Protein AF-A0A353WY17-F1 (afdb_monomer_lite)

Foldseek 3Di:
DDDDDDDDDPDDPVRVVVVCVVDVVSVLVLLVVLLVCVVVVDDLVVVCVVVVHDSVVSVVSNVCCVVPNSND

Secondary structure (DSSP, 8-state):
-PPPPP--SS--HHHHHHHHHH-HHHHHHHHHHHHHHHHTT--HHHHHHHHTS-HHHHHHHHHHHHHHGGG-

Structure (mmCIF, N/CA/C/O backbone):
data_AF-A0A353WY17-F1
#
_entry.id   AF-A0A353WY17-F1
#
loop_
_atom_site.group_PDB
_atom_site.id
_atom_site.type_symbol
_atom_site.label_atom_id
_atom_site.label_alt_id
_atom_site.label_comp_id
_atom_site.label_asym_id
_atom_site.label_entity_id
_atom_site.label_seq_id
_atom_site.pdbx_PDB_ins_code
_atom_site.Cartn_x
_atom_site.Cartn_y
_atom_site.Cartn_z
_atom_site.occupancy
_atom_site.B_iso_or_equiv
_atom_site.auth_seq_id
_atom_site.auth_comp_id
_atom_site.auth_asym_id
_atom_site.auth_atom_id
_atom_site.pdbx_PDB_model_num
ATOM 1 N N . MET A 1 1 ? -10.261 -28.036 17.221 1.00 53.53 1 MET A N 1
ATOM 2 C CA . MET A 1 1 ? -8.792 -27.892 17.111 1.00 53.53 1 MET A CA 1
ATOM 3 C C . MET A 1 1 ? -8.488 -26.746 16.158 1.00 53.53 1 MET A C 1
ATOM 5 O O . MET A 1 1 ? -8.964 -26.786 15.031 1.00 53.53 1 MET A O 1
ATOM 9 N N . GLY A 1 2 ? -7.792 -25.700 16.611 1.00 75.12 2 GLY A N 1
ATOM 10 C CA . GLY A 1 2 ? -7.458 -24.548 15.764 1.00 75.12 2 GLY A CA 1
ATOM 11 C C . GLY A 1 2 ? -6.424 -24.918 14.699 1.00 75.12 2 GLY A C 1
ATOM 12 O O . GLY A 1 2 ? -5.475 -25.647 14.988 1.00 75.12 2 GLY A O 1
ATOM 13 N N . ARG A 1 3 ? -6.608 -24.440 13.463 1.00 79.44 3 ARG A N 1
ATOM 14 C CA . ARG A 1 3 ? -5.600 -24.597 12.403 1.00 79.44 3 ARG A CA 1
ATOM 15 C C . ARG A 1 3 ? -4.309 -23.902 12.855 1.00 79.44 3 ARG A C 1
ATOM 17 O O . ARG A 1 3 ? -4.362 -22.759 13.301 1.00 79.44 3 ARG A O 1
ATOM 24 N N . LYS A 1 4 ? -3.164 -24.589 12.762 1.00 83.88 4 LYS A N 1
ATOM 25 C CA . LYS A 1 4 ? -1.849 -23.984 13.036 1.00 83.88 4 LYS A CA 1
ATOM 26 C C . LYS A 1 4 ? -1.619 -22.820 12.068 1.00 83.88 4 LYS A C 1
ATOM 28 O O . LYS A 1 4 ? -1.965 -22.933 10.892 1.00 83.88 4 LYS A O 1
ATOM 33 N N . SER A 1 5 ? -1.045 -21.722 12.556 1.00 85.25 5 SER A N 1
ATOM 34 C CA . SER A 1 5 ? -0.681 -20.585 11.709 1.00 85.25 5 SER A CA 1
ATOM 35 C C . SER A 1 5 ? 0.371 -21.009 10.684 1.00 85.25 5 SER A C 1
ATOM 37 O O . SER A 1 5 ? 1.326 -21.719 11.006 1.00 85.25 5 SER A O 1
ATOM 39 N N . LEU A 1 6 ? 0.177 -20.598 9.430 1.00 89.50 6 LEU A N 1
ATOM 40 C CA . LEU A 1 6 ? 1.147 -20.839 8.369 1.00 89.50 6 LEU A CA 1
ATOM 41 C C . LEU A 1 6 ? 2.409 -20.013 8.648 1.00 89.50 6 LEU A C 1
ATOM 43 O O . LEU A 1 6 ? 2.314 -18.826 8.942 1.00 89.50 6 LEU A O 1
ATOM 47 N N . GLN A 1 7 ? 3.575 -20.649 8.549 1.00 89.19 7 GLN A N 1
ATOM 48 C CA . GLN A 1 7 ? 4.875 -20.010 8.750 1.00 89.19 7 GLN A CA 1
ATOM 49 C C . GLN A 1 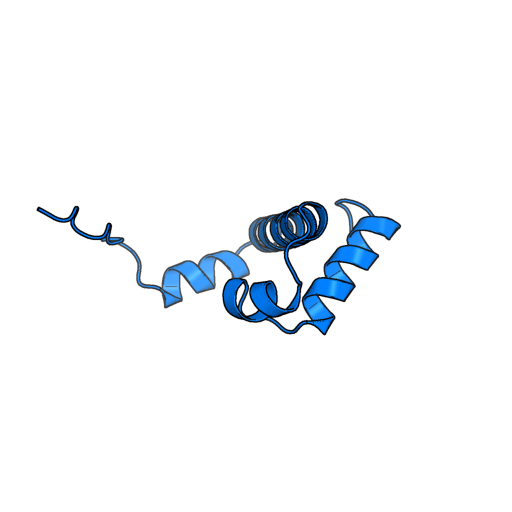7 ? 5.701 -20.111 7.469 1.00 89.19 7 GLN A C 1
ATOM 51 O O . GLN A 1 7 ? 5.743 -21.170 6.834 1.00 89.19 7 GLN A O 1
ATOM 56 N N . VAL A 1 8 ? 6.378 -19.023 7.107 1.00 92.56 8 VAL A N 1
ATOM 57 C CA . VAL A 1 8 ? 7.352 -19.016 6.010 1.00 92.56 8 VAL A CA 1
ATOM 58 C C . VAL A 1 8 ? 8.633 -19.690 6.504 1.00 92.56 8 VAL A C 1
ATOM 60 O O . VAL A 1 8 ? 9.149 -19.334 7.556 1.00 92.56 8 VAL A O 1
ATOM 63 N N . LYS A 1 9 ? 9.138 -20.691 5.771 1.00 89.50 9 LYS A N 1
ATOM 64 C CA . LYS A 1 9 ? 10.272 -21.524 6.226 1.00 89.50 9 LYS A CA 1
ATOM 65 C C . LYS A 1 9 ? 11.643 -21.117 5.673 1.00 89.50 9 LYS A C 1
ATOM 67 O O . LYS A 1 9 ? 12.644 -21.594 6.186 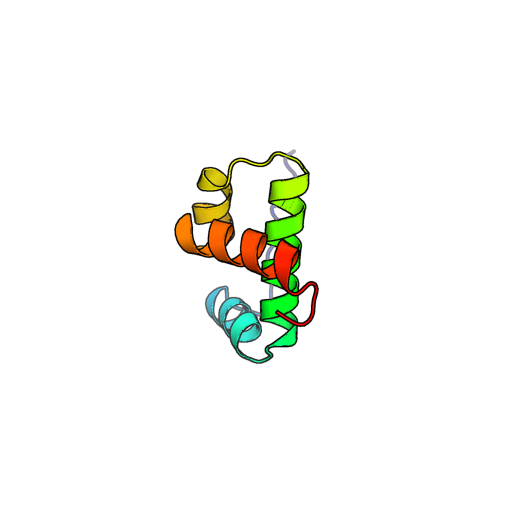1.00 89.50 9 LYS A O 1
ATOM 72 N N . GLY A 1 10 ? 11.692 -20.287 4.628 1.00 91.00 10 GLY A N 1
ATOM 73 C CA . GLY A 1 10 ? 12.933 -19.980 3.895 1.00 91.00 10 GLY A CA 1
ATOM 74 C C . GLY A 1 10 ? 13.364 -18.516 3.909 1.00 91.00 10 GLY A C 1
ATOM 75 O O . GLY A 1 10 ? 14.418 -18.198 3.375 1.00 91.00 10 GLY A O 1
ATOM 76 N N . TYR A 1 11 ? 12.563 -17.628 4.497 1.00 93.12 11 TYR A N 1
ATOM 77 C CA . TYR A 1 11 ? 12.812 -16.191 4.477 1.00 93.12 11 TYR A CA 1
ATOM 78 C C . TYR A 1 11 ? 12.448 -15.577 5.824 1.00 93.12 11 TYR A C 1
ATOM 80 O O . TYR A 1 11 ? 11.389 -15.882 6.377 1.00 93.12 11 TYR A O 1
ATOM 88 N N . SER A 1 12 ? 13.310 -14.696 6.332 1.00 93.12 12 SER A N 1
ATOM 89 C CA . SER A 1 12 ? 12.976 -13.843 7.474 1.00 93.12 12 SER A CA 1
ATOM 90 C C . SER A 1 12 ? 12.057 -12.694 7.031 1.00 93.12 12 SER A C 1
ATOM 92 O O . SER A 1 12 ? 12.101 -12.304 5.855 1.00 93.12 12 SER A O 1
ATOM 94 N N . PRO A 1 13 ? 11.262 -12.098 7.937 1.00 90.19 13 PRO A N 1
ATOM 95 C CA . PRO A 1 13 ? 10.445 -10.925 7.621 1.00 90.19 13 PRO A CA 1
ATOM 96 C C . PRO A 1 13 ? 11.240 -9.784 6.968 1.00 90.19 13 PRO A C 1
ATOM 98 O O . PRO A 1 13 ? 10.769 -9.158 6.019 1.00 90.19 13 PRO A O 1
ATOM 101 N N . GLU A 1 14 ? 12.472 -9.549 7.416 1.00 90.81 14 GLU A N 1
ATOM 102 C CA . GLU A 1 14 ? 13.365 -8.503 6.907 1.00 90.81 14 GLU A CA 1
ATOM 103 C C . GLU A 1 14 ? 13.815 -8.805 5.477 1.00 90.81 14 GLU A C 1
ATOM 105 O O . GLU A 1 14 ? 13.822 -7.909 4.633 1.00 90.81 14 GLU A O 1
ATOM 110 N N . SER A 1 15 ? 14.132 -10.071 5.179 1.00 92.00 15 SER A N 1
ATOM 111 C CA . SER A 1 15 ? 14.517 -10.491 3.827 1.00 92.00 15 SER A CA 1
ATOM 112 C C . SER A 1 15 ? 13.363 -10.339 2.831 1.00 92.00 15 SER A C 1
ATOM 114 O O . SER A 1 15 ? 13.569 -9.838 1.729 1.00 92.00 15 SER A O 1
ATOM 116 N N . ILE A 1 16 ? 12.130 -10.660 3.241 1.00 91.25 16 ILE A N 1
ATOM 117 C CA . ILE A 1 16 ? 10.928 -10.435 2.424 1.00 91.25 16 ILE A CA 1
ATOM 118 C C . ILE A 1 16 ? 10.706 -8.935 2.238 1.00 91.25 16 ILE A C 1
ATOM 120 O O . ILE A 1 16 ? 10.433 -8.481 1.128 1.00 91.25 16 ILE A O 1
ATOM 124 N N . LYS A 1 17 ? 10.874 -8.142 3.305 1.00 86.88 17 LYS A N 1
ATOM 125 C CA . LYS A 1 17 ? 10.742 -6.685 3.226 1.00 86.88 17 LYS A CA 1
ATOM 126 C C . LYS A 1 17 ? 11.742 -6.077 2.238 1.00 86.88 17 LYS A C 1
ATOM 128 O O . LYS A 1 17 ? 11.390 -5.159 1.501 1.00 86.88 17 LYS A O 1
ATOM 133 N N . ALA A 1 18 ? 12.965 -6.602 2.190 1.00 90.00 18 ALA A N 1
ATOM 134 C CA . ALA A 1 18 ? 13.985 -6.171 1.241 1.00 90.00 18 ALA A CA 1
ATOM 135 C C . ALA A 1 18 ? 13.593 -6.456 -0.220 1.00 90.00 18 ALA A C 1
ATOM 137 O O . ALA A 1 18 ? 13.915 -5.648 -1.092 1.00 90.00 18 ALA A O 1
ATOM 138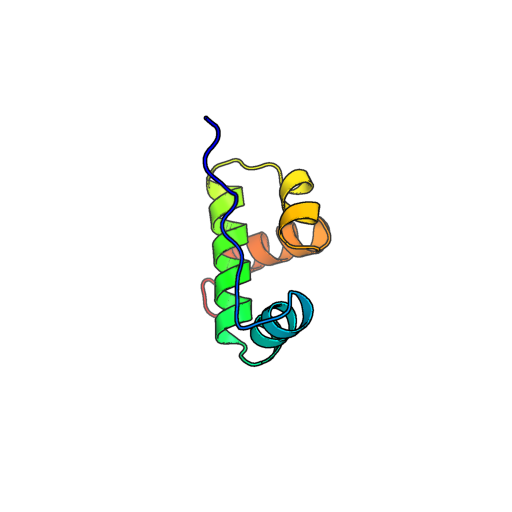 N N . LEU A 1 19 ? 12.834 -7.527 -0.494 1.00 90.31 19 LEU A N 1
ATOM 139 C CA . LEU A 1 19 ? 12.366 -7.836 -1.850 1.00 90.31 19 LEU A CA 1
ATOM 140 C C . LEU A 1 19 ? 11.484 -6.724 -2.420 1.00 90.31 19 LEU A C 1
ATOM 142 O O . LEU A 1 19 ? 11.674 -6.354 -3.574 1.00 90.31 19 LEU A O 1
ATOM 146 N N . PHE A 1 20 ? 10.607 -6.108 -1.621 1.00 85.56 20 PHE A N 1
ATOM 147 C CA . PHE A 1 20 ? 9.810 -4.966 -2.093 1.00 85.56 20 PHE A CA 1
ATOM 148 C C . PHE A 1 20 ? 10.674 -3.796 -2.565 1.00 85.56 20 PHE A C 1
ATOM 150 O O . PHE A 1 20 ? 10.253 -3.033 -3.426 1.00 85.56 20 PHE A O 1
ATOM 157 N N . ASN A 1 21 ? 11.882 -3.651 -2.018 1.00 85.12 21 ASN A N 1
ATOM 158 C CA . ASN A 1 21 ? 12.801 -2.586 -2.400 1.00 85.12 21 ASN A CA 1
ATOM 159 C C . ASN A 1 21 ? 13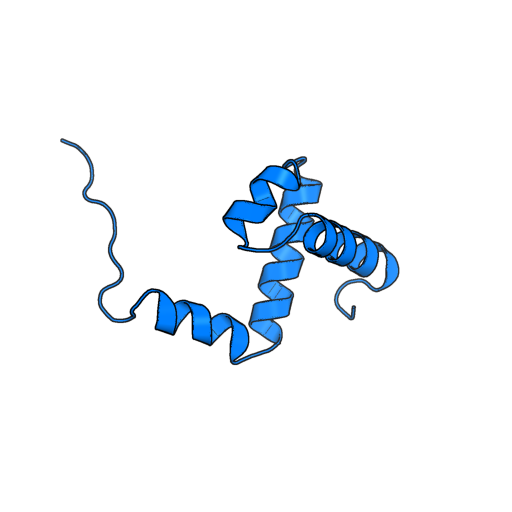.720 -2.958 -3.567 1.00 85.12 21 ASN A C 1
ATOM 161 O O . ASN A 1 21 ? 14.294 -2.052 -4.170 1.00 85.12 21 ASN A O 1
ATOM 165 N N . SER A 1 22 ? 13.837 -4.253 -3.877 1.00 89.69 22 SER A N 1
ATOM 166 C CA . SER A 1 22 ? 14.759 -4.787 -4.885 1.00 89.69 22 SER A CA 1
ATOM 167 C C . SER A 1 22 ? 14.342 -4.514 -6.330 1.00 89.69 22 SER A C 1
ATOM 169 O O . SER A 1 22 ? 15.204 -4.426 -7.197 1.00 89.69 22 SER A O 1
ATOM 171 N N . ASP A 1 23 ? 13.041 -4.360 -6.587 1.00 90.44 23 ASP A N 1
ATOM 172 C CA . ASP A 1 23 ? 12.494 -4.120 -7.921 1.00 90.44 23 ASP A CA 1
ATOM 173 C C . ASP A 1 23 ? 11.333 -3.129 -7.827 1.00 90.44 23 ASP A C 1
ATOM 175 O O . ASP A 1 23 ? 10.423 -3.276 -7.002 1.00 90.44 23 ASP A O 1
ATOM 179 N N . ASP A 1 24 ? 11.352 -2.112 -8.683 1.00 87.81 24 ASP A N 1
ATOM 180 C CA . ASP A 1 24 ? 10.330 -1.071 -8.684 1.00 87.81 24 ASP A CA 1
ATOM 181 C C . ASP A 1 24 ? 8.944 -1.609 -9.055 1.00 87.81 24 ASP A C 1
ATOM 183 O O . ASP A 1 24 ? 7.943 -1.084 -8.565 1.00 87.81 24 ASP A O 1
ATOM 187 N N . ARG A 1 25 ? 8.852 -2.718 -9.800 1.00 90.38 25 ARG A N 1
ATOM 188 C CA . ARG A 1 25 ? 7.575 -3.382 -10.109 1.00 90.38 25 ARG A CA 1
ATOM 189 C C . ARG A 1 25 ? 6.862 -3.864 -8.849 1.00 90.38 25 ARG A C 1
ATOM 191 O O . ARG A 1 25 ? 5.638 -3.774 -8.769 1.00 90.38 25 ARG A O 1
ATOM 198 N N . TYR A 1 26 ? 7.603 -4.325 -7.839 1.00 90.81 26 TYR A N 1
ATOM 199 C CA . TYR A 1 26 ? 7.007 -4.735 -6.565 1.00 90.81 26 TYR A CA 1
ATOM 200 C C . TYR A 1 26 ? 6.488 -3.536 -5.769 1.00 90.81 26 TYR A C 1
ATOM 202 O O . TYR A 1 26 ? 5.421 -3.622 -5.156 1.00 90.81 26 TYR A O 1
ATOM 210 N N . LYS A 1 27 ? 7.184 -2.393 -5.828 1.00 88.62 27 LYS A N 1
ATOM 211 C CA . LYS A 1 27 ? 6.706 -1.138 -5.226 1.00 88.62 27 LYS A CA 1
ATOM 212 C C . LYS A 1 27 ? 5.443 -0.646 -5.922 1.00 88.62 27 LYS A C 1
ATOM 214 O O . LYS A 1 27 ? 4.481 -0.299 -5.242 1.00 88.62 27 LYS A O 1
ATOM 219 N N . ILE A 1 28 ? 5.427 -0.645 -7.255 1.00 90.62 28 ILE A N 1
ATOM 220 C CA . ILE A 1 28 ? 4.260 -0.250 -8.056 1.00 90.62 28 ILE A CA 1
ATOM 221 C C . ILE A 1 28 ? 3.072 -1.155 -7.723 1.00 90.62 28 ILE A C 1
ATOM 223 O O . ILE A 1 28 ? 1.998 -0.649 -7.407 1.00 90.62 28 ILE A O 1
ATOM 227 N N . GLY A 1 29 ? 3.274 -2.476 -7.684 1.00 92.62 29 GLY A N 1
ATOM 228 C CA . GLY A 1 29 ? 2.228 -3.430 -7.312 1.00 92.62 29 GLY A CA 1
ATOM 229 C C . GLY A 1 29 ? 1.649 -3.176 -5.917 1.00 92.62 29 GLY A C 1
ATOM 230 O O . GLY A 1 29 ? 0.431 -3.167 -5.747 1.00 92.62 29 GLY A O 1
ATOM 231 N N . MET A 1 30 ? 2.500 -2.893 -4.924 1.00 92.38 30 MET A N 1
ATOM 232 C CA . MET A 1 30 ? 2.053 -2.546 -3.570 1.00 92.38 30 MET A CA 1
ATOM 233 C C . MET A 1 30 ? 1.212 -1.262 -3.555 1.00 92.38 30 MET A C 1
ATOM 235 O O . MET A 1 30 ? 0.150 -1.232 -2.933 1.00 92.38 30 MET A O 1
ATOM 239 N N . ARG A 1 31 ? 1.659 -0.210 -4.252 1.00 92.62 31 ARG A N 1
ATOM 240 C CA . ARG A 1 31 ? 0.931 1.067 -4.340 1.00 92.62 31 ARG A CA 1
ATOM 241 C C . ARG A 1 31 ? -0.411 0.894 -5.037 1.00 92.62 31 ARG A C 1
ATOM 243 O O . ARG A 1 31 ? -1.418 1.370 -4.526 1.00 92.62 31 ARG A O 1
ATOM 250 N N . LEU A 1 32 ? -0.437 0.163 -6.149 1.00 94.94 32 LEU A N 1
ATOM 251 C CA . LEU A 1 32 ? -1.665 -0.142 -6.877 1.00 94.94 32 LEU A CA 1
ATOM 252 C C . LEU A 1 32 ? -2.658 -0.897 -5.988 1.00 94.94 32 LEU A C 1
ATOM 254 O O . LEU A 1 32 ? -3.847 -0.583 -5.974 1.00 94.94 32 LEU A O 1
ATOM 258 N N . TYR A 1 33 ? -2.172 -1.844 -5.186 1.00 95.12 33 TYR A N 1
ATOM 259 C CA . TYR A 1 33 ? -3.024 -2.555 -4.241 1.00 95.12 33 TYR A CA 1
ATOM 260 C C . TYR A 1 33 ? -3.538 -1.643 -3.117 1.00 95.12 33 TYR A C 1
ATOM 262 O O . TYR A 1 33 ? -4.694 -1.765 -2.712 1.00 95.12 33 TYR A O 1
ATOM 270 N N . ALA A 1 34 ? -2.741 -0.678 -2.649 1.00 94.94 34 ALA A N 1
ATOM 271 C CA . ALA A 1 34 ? -3.202 0.334 -1.699 1.00 94.94 34 ALA A CA 1
ATOM 272 C C . ALA A 1 34 ? -4.324 1.203 -2.287 1.00 94.94 34 ALA A C 1
ATOM 274 O O . ALA A 1 34 ? -5.347 1.394 -1.629 1.00 94.94 34 ALA A O 1
ATOM 275 N N . VAL A 1 35 ? -4.178 1.653 -3.536 1.00 96.00 35 VAL A N 1
ATOM 276 C CA . VAL A 1 35 ? -5.224 2.394 -4.260 1.00 96.00 35 VAL A CA 1
ATOM 277 C C . VAL A 1 35 ? -6.490 1.549 -4.406 1.00 96.00 35 VAL A C 1
ATOM 279 O O . VAL A 1 35 ? -7.585 2.024 -4.107 1.00 96.00 35 VAL A O 1
ATOM 282 N N . TYR A 1 36 ? -6.354 0.271 -4.766 1.00 97.00 36 TYR A N 1
ATOM 283 C CA . TYR A 1 36 ? -7.483 -0.654 -4.828 1.00 97.00 36 TYR A CA 1
ATOM 284 C C . TYR A 1 36 ? -8.208 -0.783 -3.477 1.00 97.00 36 TYR A C 1
ATOM 286 O O . TYR A 1 36 ? -9.433 -0.682 -3.427 1.00 97.00 36 TYR A O 1
ATOM 294 N N . GLN A 1 37 ? -7.486 -0.925 -2.362 1.00 96.88 37 GLN A N 1
ATOM 295 C CA . GLN A 1 37 ? -8.102 -0.983 -1.028 1.00 96.88 37 GLN A CA 1
ATOM 296 C C . GLN A 1 37 ? -8.873 0.300 -0.683 1.00 96.88 37 GLN A C 1
ATOM 298 O O . GLN A 1 37 ? -9.967 0.218 -0.121 1.00 96.88 37 GLN A O 1
ATOM 303 N N . VAL A 1 38 ? -8.350 1.472 -1.054 1.00 96.38 38 VAL A N 1
ATOM 304 C CA . VAL A 1 38 ? -9.073 2.745 -0.896 1.00 96.38 38 VAL A CA 1
ATOM 305 C C . VAL A 1 38 ? -10.336 2.762 -1.759 1.00 96.38 38 VAL A C 1
ATOM 307 O O . VAL A 1 38 ? -11.389 3.164 -1.271 1.00 96.38 38 VAL A O 1
ATOM 310 N N . SER A 1 39 ? -10.277 2.254 -2.995 1.00 96.25 39 SER A N 1
ATOM 311 C CA . SER A 1 39 ? -11.454 2.166 -3.876 1.00 96.25 39 SER A CA 1
ATOM 312 C C . SER A 1 39 ? -12.564 1.260 -3.321 1.00 96.25 39 SER A C 1
ATOM 314 O O . SER A 1 39 ? -13.742 1.510 -3.555 1.00 96.25 39 SER A O 1
ATOM 316 N N . LEU A 1 40 ? -12.206 0.256 -2.510 1.00 97.38 40 LEU A N 1
ATOM 317 C CA . LEU A 1 40 ? -13.147 -0.584 -1.758 1.00 97.38 40 LEU A CA 1
ATOM 318 C C . LEU A 1 40 ? -13.704 0.091 -0.489 1.00 97.38 40 LEU A C 1
ATOM 320 O O . LEU A 1 40 ? -14.402 -0.554 0.296 1.00 97.38 40 LEU A O 1
ATOM 324 N N . GLY A 1 41 ? -13.366 1.356 -0.237 1.00 95.75 41 GLY A N 1
ATOM 325 C CA . GLY A 1 41 ? -13.795 2.100 0.944 1.00 95.75 41 GLY A CA 1
ATOM 326 C C . GLY A 1 41 ? -13.002 1.784 2.215 1.00 95.75 41 GLY A C 1
ATOM 327 O O . GLY A 1 41 ? -13.459 2.129 3.307 1.00 95.75 41 GLY A O 1
ATOM 328 N N . GLN A 1 42 ? -11.829 1.136 2.129 1.00 95.69 42 GLN A N 1
ATOM 329 C CA . GLN A 1 42 ? -10.991 0.982 3.321 1.00 95.69 42 GLN A CA 1
ATOM 330 C C . GLN A 1 42 ? -10.486 2.354 3.788 1.00 95.69 42 GLN A C 1
ATOM 332 O O . GLN A 1 42 ? -9.953 3.125 2.986 1.00 95.69 42 GLN A O 1
ATOM 337 N N . PRO A 1 43 ? -10.591 2.664 5.091 1.00 92.81 43 PRO A N 1
ATOM 338 C CA . PRO A 1 43 ? -10.095 3.924 5.614 1.00 92.81 43 PRO A CA 1
ATOM 339 C C . PRO A 1 43 ? -8.570 3.948 5.529 1.00 92.81 43 PRO A C 1
ATOM 341 O O . PRO A 1 43 ? -7.902 3.064 6.071 1.00 92.81 43 PRO A O 1
ATOM 344 N N . SER A 1 44 ? -8.008 4.996 4.926 1.00 89.44 44 SER A N 1
ATOM 345 C CA . SER A 1 44 ? -6.558 5.111 4.723 1.00 89.44 44 SER A CA 1
ATOM 346 C C . SER A 1 44 ? -5.756 5.014 6.024 1.00 89.44 44 SER A C 1
ATOM 348 O O . SER A 1 44 ? -4.639 4.521 5.992 1.00 89.44 44 SER A O 1
ATOM 350 N N . ARG A 1 45 ? -6.342 5.379 7.176 1.00 89.56 45 ARG A N 1
ATOM 351 C CA . ARG A 1 45 ? -5.729 5.195 8.507 1.00 89.56 45 ARG A CA 1
ATOM 352 C C . ARG A 1 45 ? -5.401 3.735 8.823 1.00 89.56 45 ARG A C 1
ATOM 354 O O . ARG A 1 45 ? -4.337 3.434 9.333 1.00 89.56 45 ARG A O 1
ATOM 361 N N . LYS A 1 46 ? -6.294 2.806 8.473 1.00 91.62 46 LYS A N 1
ATOM 362 C CA . LYS A 1 46 ? -6.059 1.363 8.650 1.00 91.62 46 LYS A CA 1
ATOM 363 C C . LYS A 1 46 ? -4.978 0.847 7.694 1.00 91.62 46 LYS A C 1
ATOM 365 O O . LYS A 1 46 ? -4.321 -0.152 7.970 1.00 91.62 46 LYS A O 1
ATOM 370 N N . LEU A 1 47 ? -4.812 1.518 6.555 1.00 92.81 47 LEU A N 1
ATOM 371 C CA . LEU A 1 47 ? -3.798 1.179 5.563 1.00 92.81 47 LEU A CA 1
ATOM 372 C C . LEU A 1 47 ? -2.398 1.661 5.969 1.00 92.81 47 LEU A C 1
ATOM 374 O O . LEU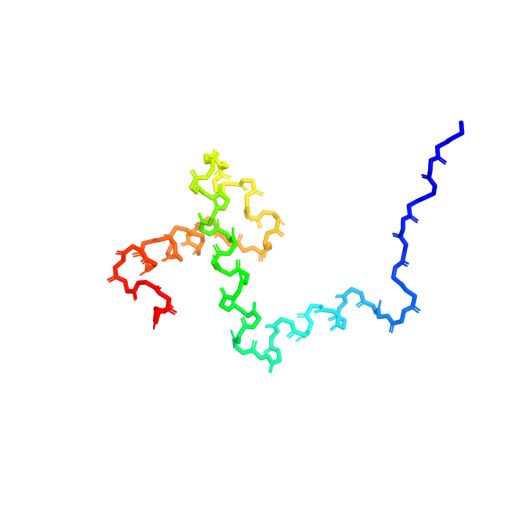 A 1 47 ? -1.425 1.093 5.482 1.00 92.81 47 LEU A O 1
ATOM 378 N N . GLU A 1 48 ? -2.283 2.641 6.871 1.00 92.81 48 GLU A N 1
ATOM 379 C CA . GLU A 1 48 ? -0.992 3.093 7.411 1.00 92.81 48 GLU A CA 1
ATOM 380 C C . GLU A 1 48 ? -0.244 1.946 8.088 1.00 92.81 48 GLU A C 1
ATOM 382 O O . GLU A 1 48 ? 0.887 1.635 7.712 1.00 92.81 48 GLU A O 1
ATOM 387 N N . ASP A 1 49 ? -0.919 1.257 9.011 1.00 89.00 49 ASP A N 1
ATOM 388 C CA . ASP A 1 49 ? -0.360 0.106 9.721 1.00 89.00 49 ASP A CA 1
ATOM 389 C C . ASP A 1 49 ? -0.091 -1.061 8.763 1.00 89.00 49 ASP A C 1
ATOM 391 O O . ASP A 1 49 ? 0.945 -1.721 8.842 1.00 89.00 49 ASP A O 1
ATOM 395 N N . PHE A 1 50 ? -1.012 -1.304 7.822 1.00 88.44 50 PHE A N 1
ATOM 396 C CA . PHE A 1 50 ? -0.922 -2.433 6.896 1.00 88.44 50 PHE A CA 1
ATOM 397 C C . PHE A 1 50 ? 0.253 -2.309 5.917 1.00 88.44 50 PHE A C 1
ATOM 399 O O . PHE A 1 50 ? 0.979 -3.278 5.696 1.00 88.44 50 PHE A O 1
ATOM 406 N N . TYR A 1 51 ? 0.454 -1.124 5.337 1.00 88.94 51 TYR A N 1
ATOM 407 C CA . TYR A 1 51 ? 1.554 -0.866 4.401 1.00 88.94 51 TYR A CA 1
ATOM 408 C C . TYR A 1 51 ? 2.809 -0.315 5.081 1.00 88.94 51 TYR A C 1
ATOM 410 O O . TYR A 1 51 ? 3.813 -0.102 4.402 1.00 88.94 51 TYR A O 1
ATOM 418 N N . ASN A 1 52 ? 2.774 -0.098 6.400 1.00 88.25 52 ASN A N 1
ATOM 419 C CA . ASN A 1 52 ? 3.855 0.515 7.169 1.00 88.25 52 ASN A CA 1
ATOM 420 C C . ASN A 1 52 ? 4.326 1.839 6.535 1.00 88.25 52 ASN A C 1
ATOM 422 O O . ASN A 1 52 ? 5.505 2.030 6.224 1.00 88.25 52 ASN A O 1
ATOM 426 N N . THR A 1 53 ? 3.367 2.724 6.265 1.00 91.12 53 THR A N 1
ATOM 427 C CA . THR A 1 53 ? 3.581 4.031 5.629 1.00 91.12 53 THR A CA 1
ATOM 428 C C . THR A 1 53 ? 2.623 5.069 6.212 1.00 91.12 53 THR A C 1
ATOM 430 O O . THR A 1 53 ? 1.707 4.729 6.949 1.00 91.12 53 THR A O 1
ATOM 433 N N . SER A 1 54 ? 2.818 6.347 5.887 1.00 93.19 54 SER A N 1
ATOM 434 C CA . SER A 1 54 ? 1.957 7.420 6.402 1.00 93.19 54 SER A CA 1
ATOM 435 C C . SER A 1 54 ? 0.677 7.603 5.585 1.00 93.19 54 SER A C 1
ATOM 437 O O . SER A 1 54 ? 0.659 7.380 4.371 1.00 93.19 54 SER A O 1
ATOM 439 N N . PHE A 1 55 ? -0.364 8.144 6.222 1.00 92.75 55 PHE A N 1
ATOM 440 C CA . PHE A 1 55 ? -1.633 8.533 5.600 1.00 92.75 55 PHE A CA 1
ATOM 441 C C . PHE A 1 55 ? -1.392 9.397 4.366 1.00 92.75 55 PHE A C 1
ATOM 443 O O . PHE A 1 55 ? -1.965 9.158 3.307 1.00 92.75 55 PHE A O 1
ATOM 450 N N . LYS A 1 56 ? -0.471 10.362 4.490 1.00 95.19 56 LYS A N 1
ATOM 451 C CA . LYS A 1 56 ? -0.084 11.268 3.407 1.00 95.19 56 LYS A CA 1
ATOM 452 C C . LYS A 1 56 ? 0.491 10.520 2.202 1.00 95.19 56 LYS A C 1
ATOM 454 O O . LYS A 1 56 ? 0.234 10.904 1.067 1.00 95.19 56 LYS A O 1
ATOM 459 N N . GLN A 1 57 ? 1.280 9.467 2.423 1.00 95.06 57 GLN A N 1
ATOM 460 C CA . GLN A 1 57 ? 1.793 8.647 1.323 1.00 95.06 57 GLN A CA 1
ATOM 461 C C . GLN A 1 57 ? 0.670 7.874 0.635 1.00 95.06 57 GLN A C 1
ATOM 463 O O . GLN A 1 57 ? 0.611 7.892 -0.591 1.00 95.06 57 GLN A O 1
ATOM 468 N N . ILE A 1 58 ? -0.259 7.290 1.399 1.00 95.25 58 ILE A N 1
ATOM 469 C CA . ILE A 1 58 ? -1.438 6.622 0.831 1.00 95.25 58 ILE A CA 1
ATOM 470 C C . ILE A 1 58 ? -2.249 7.596 -0.033 1.00 95.25 58 ILE A C 1
ATOM 472 O O . ILE A 1 58 ? -2.539 7.287 -1.187 1.00 95.25 58 ILE A O 1
ATOM 476 N N . THR A 1 59 ? -2.566 8.793 0.473 1.00 95.50 59 THR A N 1
ATOM 477 C CA . THR A 1 59 ? -3.319 9.794 -0.305 1.00 95.50 59 THR A CA 1
ATOM 478 C C . THR A 1 59 ? -2.554 10.251 -1.541 1.00 95.50 59 THR A C 1
ATOM 480 O O . THR A 1 59 ? -3.143 10.401 -2.606 1.00 95.50 59 THR A O 1
ATOM 483 N N . ASN A 1 60 ? -1.233 10.421 -1.439 1.00 96.19 60 ASN A N 1
ATOM 484 C CA . ASN A 1 60 ? -0.406 10.784 -2.586 1.00 96.19 60 ASN A CA 1
ATOM 485 C C . ASN A 1 60 ? -0.434 9.706 -3.674 1.00 96.19 60 ASN A C 1
ATOM 487 O O . ASN A 1 60 ? -0.515 10.056 -4.847 1.00 96.19 60 ASN A O 1
ATOM 491 N N . TRP A 1 61 ? -0.377 8.420 -3.314 1.00 95.50 61 TRP A N 1
ATOM 492 C CA . TRP A 1 61 ? -0.471 7.332 -4.292 1.00 95.50 61 TRP A CA 1
ATOM 493 C C . TRP A 1 61 ? -1.824 7.325 -4.999 1.00 95.50 61 TRP A C 1
ATOM 495 O O . TRP A 1 61 ? -1.854 7.175 -6.215 1.00 95.50 61 TRP A O 1
ATOM 505 N N . VAL A 1 62 ? -2.917 7.552 -4.264 1.00 95.94 62 VAL A N 1
ATOM 506 C CA . VAL A 1 62 ? -4.267 7.653 -4.842 1.00 95.94 62 VAL A CA 1
ATOM 507 C C . VAL A 1 62 ? -4.348 8.815 -5.827 1.00 95.94 62 VAL A C 1
ATOM 509 O O . VAL A 1 62 ? -4.656 8.596 -6.993 1.00 95.94 62 VAL A O 1
ATOM 512 N N . HIS A 1 63 ? -3.984 10.028 -5.409 1.00 96.50 63 HIS A N 1
ATOM 513 C CA . HIS A 1 63 ? -4.042 11.200 -6.289 1.00 96.50 63 HIS A CA 1
ATOM 514 C C . HIS A 1 63 ? -3.118 11.086 -7.499 1.00 96.50 63 HIS A C 1
ATOM 516 O O . HIS A 1 63 ? -3.438 11.569 -8.584 1.00 96.50 63 HIS A O 1
ATOM 522 N N . ARG A 1 64 ? -1.954 10.458 -7.321 1.00 96.19 64 ARG A N 1
ATOM 523 C CA . ARG A 1 64 ? -1.038 10.207 -8.427 1.00 96.19 64 ARG A CA 1
ATOM 524 C C . ARG A 1 64 ? -1.635 9.224 -9.421 1.00 96.19 64 ARG A C 1
ATOM 526 O O . ARG A 1 64 ? -1.615 9.511 -10.608 1.00 96.19 64 ARG A O 1
ATOM 533 N N . PHE A 1 65 ? -2.216 8.129 -8.941 1.00 96.00 65 PHE A N 1
ATOM 534 C CA . PHE A 1 65 ? -2.901 7.164 -9.792 1.00 96.00 65 PHE A CA 1
ATOM 535 C C . PHE A 1 65 ? -4.079 7.797 -10.548 1.00 96.00 65 PHE A C 1
ATOM 537 O O . PHE A 1 65 ? -4.230 7.559 -11.740 1.00 96.00 65 PHE A O 1
ATOM 544 N N . GLU A 1 66 ? -4.877 8.651 -9.903 1.00 95.50 66 GLU A N 1
ATOM 545 C CA . GLU A 1 66 ? -5.977 9.368 -10.569 1.00 95.50 66 GLU A CA 1
ATOM 546 C C . GLU A 1 66 ? -5.493 10.294 -11.697 1.00 95.50 66 GLU A C 1
ATOM 548 O O . GLU A 1 66 ? -6.192 10.463 -12.694 1.00 95.50 66 GLU A O 1
ATOM 553 N N . ARG A 1 67 ? -4.305 10.894 -11.551 1.00 96.56 67 ARG A N 1
ATOM 554 C CA . ARG A 1 67 ? -3.742 11.836 -12.531 1.00 96.56 67 ARG A CA 1
ATOM 555 C C . ARG A 1 67 ? -2.935 11.162 -13.641 1.00 96.56 67 ARG A C 1
ATOM 557 O O . ARG A 1 67 ? -2.998 11.600 -14.784 1.00 96.56 67 ARG A O 1
ATOM 564 N N . GLU A 1 68 ? -2.129 10.168 -13.288 1.00 95.44 68 GLU A N 1
ATOM 565 C CA . GLU A 1 68 ? -1.062 9.599 -14.129 1.00 95.44 68 GLU A CA 1
ATOM 566 C C . GLU A 1 68 ? -1.299 8.112 -14.455 1.00 95.44 68 GLU A C 1
ATOM 568 O O . GLU A 1 68 ? -0.603 7.543 -15.291 1.00 95.44 68 GLU A O 1
ATOM 573 N N . GLY A 1 69 ? -2.286 7.461 -13.833 1.00 91.19 69 GLY A N 1
ATOM 574 C CA . GLY A 1 69 ? -2.543 6.035 -14.021 1.00 91.19 69 GLY A CA 1
ATOM 575 C C . GLY A 1 69 ? -1.406 5.158 -13.488 1.00 91.19 69 GLY A C 1
ATOM 576 O O . GLY A 1 69 ? -0.855 5.408 -12.416 1.00 91.19 69 GLY A O 1
ATOM 577 N N . LEU A 1 70 ? -1.074 4.094 -14.226 1.00 85.81 70 LEU A N 1
ATOM 578 C CA . LEU A 1 70 ? -0.009 3.149 -13.857 1.00 85.81 70 LEU A CA 1
ATOM 579 C C . LEU A 1 70 ? 1.405 3.692 -14.105 1.00 85.81 70 LEU A C 1
ATOM 581 O O . LEU A 1 70 ? 2.356 3.152 -13.542 1.00 85.81 70 LEU A O 1
ATOM 585 N N . ASP A 1 71 ? 1.530 4.749 -14.907 1.00 82.56 71 ASP A N 1
ATOM 586 C CA . ASP A 1 71 ? 2.813 5.359 -15.270 1.00 82.56 71 ASP A CA 1
ATOM 587 C C . ASP A 1 71 ?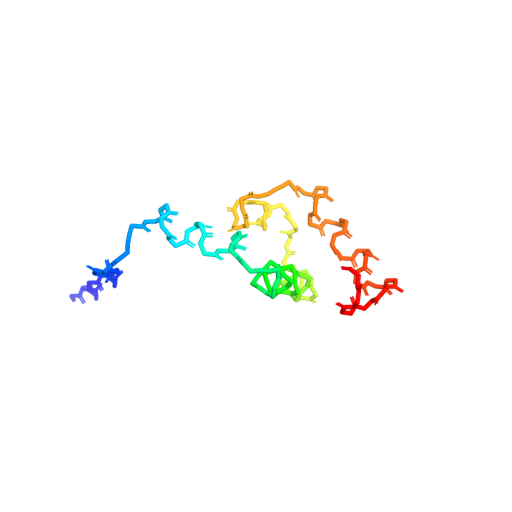 3.311 6.372 -14.217 1.00 82.56 71 ASP A C 1
ATOM 589 O O . ASP A 1 71 ? 4.414 6.905 -14.345 1.00 82.56 71 ASP A O 1
ATOM 593 N N . GLY A 1 72 ? 2.499 6.627 -13.178 1.00 70.50 72 GLY A N 1
ATOM 594 C CA . GLY A 1 72 ? 2.768 7.555 -12.073 1.00 70.50 72 GLY A CA 1
ATOM 595 C C . GLY A 1 72 ? 3.823 7.091 -11.074 1.00 70.50 72 GLY A C 1
ATOM 596 O O . GLY A 1 72 ? 3.514 6.311 -10.146 1.00 70.50 72 GLY A O 1
#

Sequence (72 aa):
MGRKSLQVKGYSPESIKALFNSDDRYKIGMRLYAVYQVSLGQPSRKLEDFYNTSFKQITNWVHRFEREGLDG

pLDDT: mean 90.77, std 6.61, range [53.53, 97.38]

Radius of gyration: 14.73 Å; chains: 1; bounding box: 29×40×32 Å